Protein AF-A0A6L4ZPA9-F1 (afdb_monomer)

Secondary structure (DSSP, 8-state):
------BSS--EEEEETTEEEEE---BTTS---------S-HHHHHHHHHHHHHHHS---S--PPP-HHHHHHHHHHHHHHHHHHHHHHHHHHHHHT-

Mean predicted aligned error: 15.52 Å

Sequence (98 aa):
MEFNYSYKNNSQVNSQANQTKMSFSPDTKREPTFFKGELGKNVEFREAISALHNVVVSDLRFKPKDKTAYKEWAAERDKVDLQLLATQRKEVSDQIKI

Radius of gyration: 30.35 Å; Cα contacts (8 Å, |Δi|>4): 36; chains: 1; bounding box: 54×44×78 Å

Nearest PDB structures (foldseek):
  7bc3-assembly1_B  TM=3.527E-01  e=9.366E+00  Kashmir bee virus

Structure (mmCIF, N/CA/C/O backbone):
data_AF-A0A6L4ZPA9-F1
#
_entry.id   AF-A0A6L4ZPA9-F1
#
loop_
_atom_site.group_PDB
_atom_site.id
_atom_site.type_symbol
_atom_site.label_atom_id
_atom_site.label_alt_id
_atom_site.label_comp_id
_atom_site.label_asym_id
_atom_site.label_entity_id
_atom_site.label_seq_id
_atom_site.pdbx_PDB_ins_code
_atom_site.Cartn_x
_atom_site.Cartn_y
_atom_site.Cartn_z
_atom_site.occupancy
_atom_site.B_iso_or_equiv
_atom_site.auth_seq_id
_atom_site.auth_comp_id
_atom_site.auth_asym_id
_atom_site.auth_atom_id
_atom_site.pdbx_PDB_model_num
ATOM 1 N N . MET A 1 1 ? -15.054 30.331 5.462 1.00 55.53 1 MET A N 1
ATOM 2 C CA . MET A 1 1 ? -14.520 29.457 6.525 1.00 55.53 1 MET A CA 1
ATOM 3 C C . MET A 1 1 ? -13.038 29.310 6.239 1.00 55.53 1 MET A C 1
ATOM 5 O O . MET A 1 1 ? -12.702 28.864 5.150 1.00 55.53 1 MET A O 1
ATOM 9 N N . GLU A 1 2 ? -12.179 29.823 7.113 1.00 62.09 2 GLU A N 1
ATOM 10 C CA . GLU A 1 2 ? -10.731 29.884 6.885 1.00 62.09 2 GLU A CA 1
ATOM 11 C C . GLU A 1 2 ? -10.078 28.649 7.522 1.00 62.09 2 GLU A C 1
ATOM 13 O O . GLU A 1 2 ? -10.230 28.418 8.720 1.00 62.09 2 GLU A O 1
ATOM 18 N N . PHE A 1 3 ? -9.422 27.812 6.716 1.00 69.75 3 PHE A N 1
ATOM 19 C CA . PHE A 1 3 ? -8.749 26.598 7.184 1.00 69.75 3 PHE A CA 1
ATOM 20 C C . PHE A 1 3 ? -7.252 26.870 7.335 1.00 69.75 3 PHE A C 1
ATOM 22 O O . PHE A 1 3 ? -6.563 27.142 6.355 1.00 69.75 3 PHE A O 1
ATOM 29 N N . ASN A 1 4 ? -6.752 26.785 8.568 1.00 79.06 4 ASN A N 1
ATOM 30 C CA . ASN A 1 4 ? -5.348 27.010 8.900 1.00 79.06 4 ASN A CA 1
ATOM 31 C C . ASN A 1 4 ? -4.643 25.681 9.186 1.00 79.06 4 ASN A C 1
ATOM 33 O O . ASN A 1 4 ? -4.805 25.117 10.265 1.00 79.06 4 ASN A O 1
ATOM 37 N N . TYR A 1 5 ? -3.818 25.222 8.248 1.00 82.31 5 TYR A N 1
ATOM 38 C CA . TYR A 1 5 ? -3.045 23.983 8.375 1.00 82.31 5 TYR A CA 1
ATOM 39 C C . TYR A 1 5 ? -1.681 24.227 9.038 1.00 82.31 5 TYR A C 1
ATOM 41 O O . TYR A 1 5 ? -1.084 25.296 8.885 1.00 82.31 5 TYR A O 1
ATOM 49 N N . SER A 1 6 ? -1.151 23.243 9.765 1.00 84.56 6 SER A N 1
ATOM 50 C CA . SER A 1 6 ? 0.219 23.269 10.287 1.00 84.56 6 SER A CA 1
ATOM 51 C C . SER A 1 6 ? 0.854 21.891 10.179 1.00 84.56 6 SER A C 1
ATOM 53 O O . SER A 1 6 ? 0.360 20.925 10.740 1.00 84.56 6 SER A O 1
ATOM 55 N N . TYR A 1 7 ? 1.973 21.790 9.471 1.00 87.81 7 TYR A N 1
ATOM 56 C CA . TYR A 1 7 ? 2.678 20.525 9.273 1.00 87.81 7 TYR A CA 1
ATOM 57 C C . TYR A 1 7 ? 4.044 20.601 9.949 1.00 87.81 7 TYR A C 1
ATOM 59 O O . TYR A 1 7 ? 4.764 21.584 9.782 1.00 87.81 7 TYR A O 1
ATOM 67 N N . LYS A 1 8 ? 4.411 19.570 10.722 1.00 83.81 8 LYS A N 1
ATOM 68 C CA . LYS A 1 8 ? 5.712 19.529 11.413 1.00 83.81 8 LYS A CA 1
ATOM 69 C C . LYS A 1 8 ? 6.881 19.309 10.442 1.00 83.81 8 LYS A C 1
ATOM 71 O O . LYS A 1 8 ? 7.964 19.821 10.687 1.00 83.81 8 LYS A O 1
ATOM 76 N N . ASN A 1 9 ? 6.661 18.541 9.373 1.00 87.62 9 ASN A N 1
ATOM 77 C CA . ASN A 1 9 ? 7.634 18.191 8.337 1.00 87.62 9 ASN A CA 1
ATOM 78 C C . ASN A 1 9 ? 6.951 18.112 6.955 1.00 87.62 9 ASN A C 1
ATOM 80 O O . ASN A 1 9 ? 5.735 18.255 6.840 1.00 87.62 9 ASN A O 1
ATOM 84 N N . ASN A 1 10 ? 7.725 17.813 5.908 1.00 88.88 10 ASN A N 1
ATOM 85 C CA . ASN A 1 10 ? 7.195 17.487 4.581 1.00 88.88 10 ASN A CA 1
ATOM 86 C C . ASN A 1 10 ? 6.917 15.983 4.453 1.00 88.88 10 ASN A C 1
ATOM 88 O O . ASN A 1 10 ? 7.701 15.161 4.930 1.00 88.88 10 ASN A O 1
ATOM 92 N N . SER A 1 11 ? 5.838 15.620 3.757 1.00 92.00 11 SER A N 1
ATOM 93 C CA . SER A 1 11 ? 5.613 14.239 3.310 1.00 92.00 11 SER A CA 1
ATOM 94 C C . SER A 1 11 ? 6.577 13.897 2.173 1.00 92.00 11 SER A C 1
ATOM 96 O O . SER A 1 11 ? 6.826 14.726 1.298 1.00 92.00 11 SER A O 1
ATOM 98 N N . GLN A 1 12 ? 7.141 12.691 2.182 1.00 93.44 12 GLN A N 1
ATOM 99 C CA . GLN A 1 12 ? 8.165 12.264 1.230 1.00 93.44 12 GLN A CA 1
ATOM 100 C C . GLN A 1 12 ? 7.969 10.807 0.815 1.00 93.44 12 GLN A C 1
ATOM 102 O O . GLN A 1 12 ? 7.572 9.958 1.615 1.00 93.44 12 GLN A O 1
ATOM 107 N N . VAL A 1 13 ? 8.315 10.513 -0.435 1.00 92.69 13 VAL A N 1
ATOM 108 C CA . VAL A 1 13 ? 8.395 9.153 -0.970 1.00 92.69 13 VAL A CA 1
ATOM 109 C C . VAL A 1 13 ? 9.813 8.941 -1.480 1.00 92.69 13 VAL A C 1
ATOM 111 O O . VAL A 1 13 ? 10.297 9.710 -2.305 1.00 92.69 13 VAL A O 1
ATOM 114 N N . ASN A 1 14 ? 10.480 7.905 -0.981 1.00 92.06 14 ASN A N 1
ATOM 115 C CA . ASN A 1 14 ? 11.792 7.477 -1.443 1.00 92.06 14 ASN A CA 1
ATOM 116 C C . ASN A 1 14 ? 11.662 6.083 -2.060 1.00 92.06 14 ASN A C 1
ATOM 118 O O . ASN A 1 14 ? 11.333 5.121 -1.364 1.00 92.06 14 ASN A O 1
ATOM 122 N N . SER A 1 15 ? 11.905 5.991 -3.365 1.00 90.12 15 SER A N 1
ATOM 123 C CA . SER A 1 15 ? 11.860 4.742 -4.121 1.00 90.1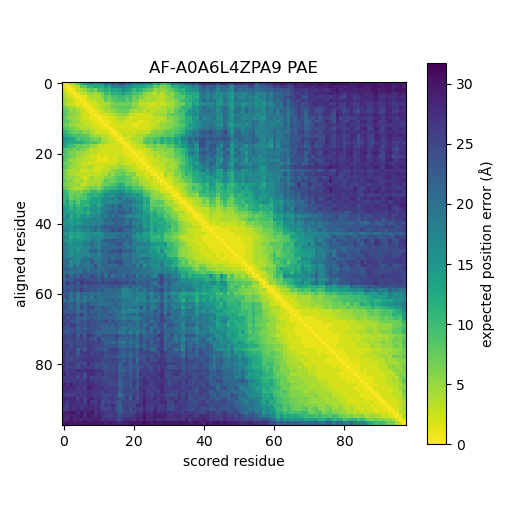2 15 SER A CA 1
ATOM 124 C C . SER A 1 15 ? 13.271 4.327 -4.526 1.00 90.12 15 SER A C 1
ATOM 126 O O . SER A 1 15 ? 13.948 5.030 -5.271 1.00 90.12 15 SER A O 1
ATOM 128 N N . GLN A 1 16 ? 13.689 3.160 -4.051 1.00 90.19 16 GLN A N 1
ATOM 129 C CA . GLN A 1 16 ? 14.900 2.441 -4.432 1.00 90.19 16 GLN A CA 1
ATOM 130 C C . GLN A 1 16 ? 14.513 1.189 -5.234 1.00 90.19 16 GLN A C 1
ATOM 132 O O . GLN A 1 16 ? 13.369 0.738 -5.179 1.00 90.19 16 GLN A O 1
ATOM 137 N N . ALA A 1 17 ? 15.467 0.601 -5.961 1.00 87.56 17 ALA A N 1
ATOM 138 C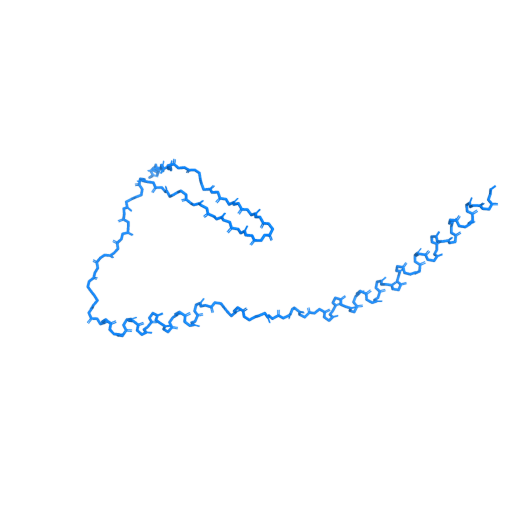 CA . ALA A 1 17 ? 15.220 -0.516 -6.884 1.00 87.56 17 ALA A CA 1
ATOM 139 C C . ALA A 1 17 ? 14.487 -1.722 -6.256 1.00 87.56 17 ALA A C 1
ATOM 141 O O . ALA A 1 17 ? 13.802 -2.462 -6.955 1.00 87.56 17 ALA A O 1
ATOM 142 N N . ASN A 1 18 ? 14.620 -1.915 -4.944 1.00 91.19 18 ASN A N 1
ATOM 143 C CA . ASN A 1 18 ? 14.044 -3.020 -4.180 1.00 91.19 18 ASN A CA 1
ATOM 144 C C . ASN A 1 18 ? 13.118 -2.573 -3.034 1.00 91.19 18 ASN A C 1
ATOM 146 O O . ASN A 1 18 ? 12.615 -3.425 -2.302 1.00 91.19 18 ASN A O 1
ATOM 150 N N . GLN A 1 19 ? 12.892 -1.268 -2.837 1.00 85.38 19 GLN A N 1
ATOM 151 C CA . GLN A 1 19 ? 12.081 -0.778 -1.723 1.00 85.38 19 GLN A CA 1
ATOM 152 C C . GLN A 1 19 ? 11.482 0.599 -2.004 1.00 85.38 19 GLN A C 1
ATOM 154 O O . GLN A 1 19 ? 12.177 1.509 -2.438 1.00 85.38 19 GLN A O 1
ATOM 159 N N . THR A 1 20 ? 10.220 0.795 -1.627 1.00 92.19 20 THR A N 1
ATOM 160 C CA . THR A 1 20 ? 9.615 2.126 -1.520 1.00 92.19 20 THR A CA 1
ATOM 161 C C . THR A 1 20 ? 9.333 2.434 -0.055 1.00 92.19 20 THR A C 1
ATOM 163 O O . THR A 1 20 ? 8.642 1.677 0.624 1.00 92.19 20 THR A O 1
ATOM 166 N N . LYS A 1 21 ? 9.872 3.550 0.441 1.00 91.50 21 LYS A N 1
ATOM 167 C CA . LYS A 1 21 ? 9.578 4.104 1.766 1.00 91.50 21 LYS A CA 1
ATOM 168 C C . LYS A 1 21 ? 8.733 5.358 1.606 1.00 91.50 21 LYS A C 1
ATOM 170 O O . LYS A 1 21 ? 9.081 6.250 0.839 1.00 91.50 21 LYS A O 1
ATOM 175 N N . MET A 1 22 ? 7.642 5.433 2.356 1.00 94.19 22 MET A N 1
ATOM 176 C CA . MET A 1 22 ? 6.768 6.601 2.403 1.00 94.19 22 MET A CA 1
ATOM 177 C C . MET A 1 22 ? 6.763 7.151 3.826 1.00 94.19 22 MET A C 1
ATOM 179 O O . MET A 1 22 ? 6.634 6.389 4.783 1.00 94.19 22 MET A O 1
ATOM 183 N N . SER A 1 23 ? 6.920 8.463 3.959 1.00 89.44 23 SER A N 1
ATOM 184 C CA . SER A 1 23 ? 6.799 9.191 5.219 1.00 89.44 23 SER A CA 1
ATOM 185 C C . SER A 1 23 ? 5.764 10.293 5.047 1.00 89.44 23 SER A C 1
ATOM 187 O O . SER A 1 23 ? 5.831 11.064 4.089 1.00 89.44 23 SER A O 1
ATOM 189 N N . PHE A 1 24 ?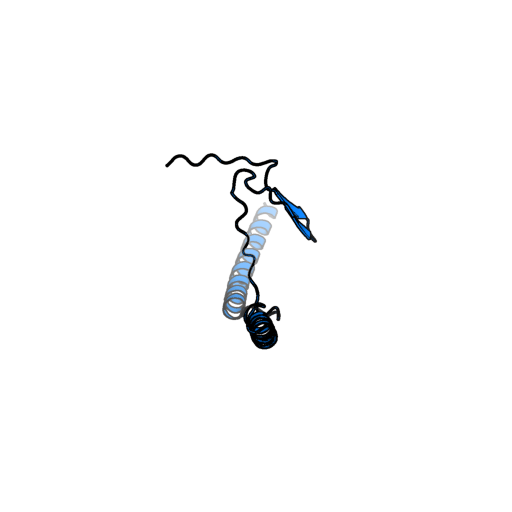 4.808 10.370 5.966 1.00 90.31 24 PHE A N 1
ATOM 190 C CA . PHE A 1 24 ? 3.729 11.352 5.932 1.00 90.31 24 PHE A CA 1
ATOM 191 C C . PHE A 1 24 ? 3.826 12.259 7.153 1.00 90.31 24 PHE A C 1
ATOM 193 O O . PHE A 1 24 ? 3.956 11.776 8.278 1.00 90.31 24 PHE A O 1
ATOM 200 N N . SER A 1 25 ? 3.739 13.571 6.940 1.00 90.94 25 SER A N 1
ATOM 201 C CA . SER A 1 25 ? 3.622 14.544 8.026 1.00 90.94 25 SER A CA 1
ATOM 202 C C . SER A 1 25 ? 2.187 15.067 8.076 1.00 90.94 25 SER A C 1
ATOM 204 O O . SER A 1 25 ? 1.809 15.838 7.194 1.00 90.94 25 SER A O 1
ATOM 206 N N . PRO A 1 26 ? 1.371 14.656 9.061 1.00 85.38 26 PRO A N 1
ATOM 207 C CA . PRO A 1 26 ? -0.017 15.090 9.158 1.00 85.38 26 PRO A CA 1
ATOM 208 C C . PRO A 1 26 ? -0.132 16.540 9.647 1.00 85.38 26 PRO A C 1
ATOM 210 O O . PRO A 1 26 ? 0.813 17.102 10.209 1.00 85.38 26 PRO A O 1
ATOM 213 N N . ASP A 1 27 ? -1.313 17.123 9.438 1.00 86.62 27 ASP A N 1
ATOM 214 C CA . ASP A 1 27 ? -1.686 18.417 10.009 1.00 86.62 27 ASP A CA 1
ATOM 215 C C . ASP A 1 27 ? -1.832 18.292 11.531 1.00 86.62 27 ASP A C 1
ATOM 217 O O . ASP A 1 27 ? -2.642 17.509 12.028 1.00 86.62 27 ASP A O 1
ATOM 221 N N . THR A 1 28 ? -1.036 19.056 12.270 1.00 83.69 28 THR A N 1
ATOM 222 C CA . THR A 1 28 ? -0.987 19.053 13.734 1.00 83.69 28 THR A CA 1
ATOM 223 C C . THR A 1 28 ? -2.064 19.922 14.370 1.00 83.69 28 THR A C 1
ATOM 225 O O . THR A 1 28 ? -2.300 19.792 15.568 1.00 83.69 28 THR A O 1
ATOM 228 N N . LYS A 1 29 ? -2.723 20.795 13.596 1.00 85.75 29 LYS A N 1
ATOM 229 C CA . LYS A 1 29 ? -3.865 21.599 14.061 1.00 85.75 29 LYS A CA 1
ATOM 230 C C . LYS A 1 29 ? -5.201 20.882 13.910 1.00 85.75 29 LYS A C 1
ATOM 232 O O . LYS A 1 29 ? -6.226 21.394 14.352 1.00 85.75 29 LYS A O 1
ATOM 237 N N . ARG A 1 30 ? -5.207 19.710 13.279 1.00 81.69 30 ARG A N 1
ATOM 238 C CA . ARG A 1 30 ? -6.411 18.906 13.146 1.00 81.69 30 ARG A CA 1
ATOM 239 C C . ARG A 1 30 ? -6.815 18.363 14.517 1.00 81.69 30 ARG A C 1
ATOM 241 O O . ARG A 1 30 ? -6.030 17.675 15.165 1.00 81.69 30 ARG A O 1
ATOM 248 N N . GLU A 1 31 ? -8.061 18.615 14.910 1.00 80.06 31 GLU A N 1
ATOM 249 C CA . GLU A 1 31 ? -8.640 18.020 16.116 1.00 80.06 31 GLU A CA 1
ATOM 250 C C . GLU A 1 31 ? -8.536 16.484 16.072 1.00 80.06 31 GLU A C 1
ATOM 252 O O . GLU A 1 31 ? -8.827 15.882 15.025 1.00 80.06 31 GLU A O 1
ATOM 257 N N . PRO A 1 32 ? -8.132 15.822 17.174 1.00 76.94 32 PRO A N 1
ATOM 258 C CA . PRO A 1 32 ? -8.074 14.369 17.243 1.00 76.94 32 PRO A CA 1
ATOM 259 C C . PRO A 1 32 ? -9.450 13.746 16.980 1.00 76.94 32 PRO A C 1
ATOM 261 O O . PRO A 1 32 ? -10.305 13.663 17.856 1.00 76.94 32 PRO A O 1
ATOM 264 N N . THR A 1 33 ? -9.666 13.251 15.765 1.00 75.69 33 THR A N 1
ATOM 265 C CA . THR A 1 33 ? -10.853 12.462 15.429 1.00 75.69 33 THR A CA 1
ATOM 266 C C . THR A 1 33 ? -10.585 11.008 15.779 1.00 75.69 33 THR A C 1
ATOM 268 O O . THR A 1 33 ? -10.182 10.223 14.921 1.00 75.69 33 THR A O 1
ATOM 271 N N . PHE A 1 34 ? -10.769 10.656 17.048 1.00 75.00 34 PHE A N 1
ATOM 272 C CA . PHE A 1 34 ? -10.813 9.268 17.48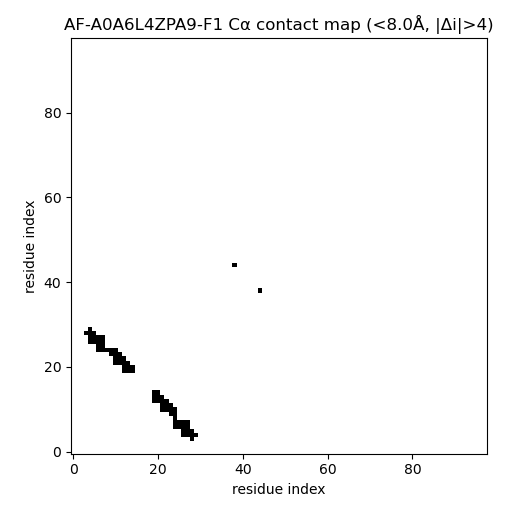8 1.00 75.00 34 PHE A CA 1
ATOM 273 C C . PHE A 1 34 ? -12.197 8.953 18.046 1.00 75.00 34 PHE A C 1
ATOM 275 O O . PHE A 1 34 ? -12.853 9.788 18.663 1.00 75.00 34 PHE A O 1
ATOM 282 N N . PHE A 1 35 ? -12.642 7.727 17.815 1.00 76.75 35 PHE A N 1
ATOM 283 C CA . PHE A 1 35 ? -13.871 7.213 18.389 1.00 76.75 35 PHE A CA 1
ATOM 284 C C . PHE A 1 35 ? -13.500 6.262 19.521 1.00 76.75 35 PHE A C 1
ATOM 286 O O . PHE A 1 35 ? -12.748 5.309 19.315 1.00 76.75 35 PHE A O 1
ATOM 293 N N . LYS A 1 36 ? -14.010 6.535 20.722 1.00 79.62 36 LYS A N 1
ATOM 294 C CA . LYS A 1 36 ? -13.909 5.635 21.868 1.00 79.62 36 LYS A CA 1
ATOM 295 C C . LYS A 1 36 ? -15.323 5.225 22.251 1.00 79.62 36 LYS A C 1
ATOM 297 O O . LYS A 1 36 ? -16.103 6.055 22.704 1.00 79.62 36 LYS A O 1
ATOM 302 N N . GLY A 1 37 ? -15.640 3.958 22.035 1.00 82.44 37 GLY A N 1
ATOM 303 C CA . GLY A 1 37 ? -16.945 3.383 22.329 1.00 82.44 37 GLY A CA 1
ATOM 304 C C . GLY A 1 37 ? -16.791 1.952 22.812 1.00 82.44 37 GLY A C 1
ATOM 305 O O . GLY A 1 37 ? -15.808 1.283 22.492 1.00 82.44 37 GLY A O 1
ATOM 306 N N . GLU A 1 38 ? -17.752 1.503 23.608 1.00 87.19 38 GLU A N 1
ATOM 307 C CA . GLU A 1 38 ? -17.823 0.121 24.061 1.00 87.19 38 GLU A CA 1
ATOM 308 C C . GLU A 1 38 ? -18.562 -0.717 23.014 1.00 87.19 38 GLU A C 1
ATOM 310 O O . GLU A 1 38 ? -19.609 -0.318 22.496 1.00 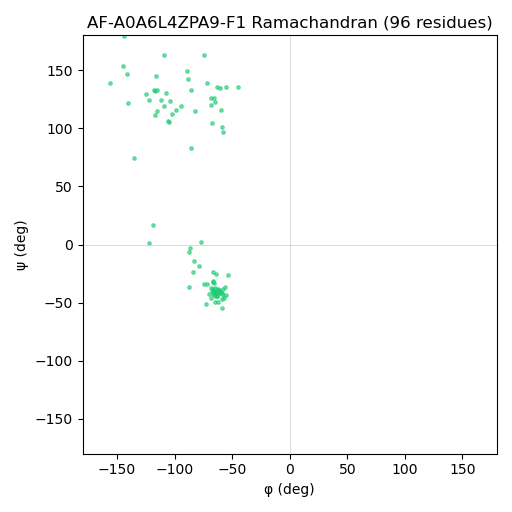87.19 38 GLU A O 1
ATOM 315 N N . LEU A 1 39 ? -18.002 -1.871 22.657 1.00 87.50 39 LEU A N 1
ATOM 316 C CA . LEU A 1 39 ? -18.659 -2.792 21.740 1.00 87.50 39 LEU A CA 1
ATOM 317 C C . LEU A 1 39 ? -19.676 -3.635 22.509 1.00 87.50 39 LEU A C 1
ATOM 319 O O . LEU A 1 39 ? -19.308 -4.489 23.311 1.00 87.50 39 LEU A O 1
ATOM 323 N N . GLY A 1 40 ? -20.959 -3.464 22.193 1.00 90.38 40 GLY A N 1
ATOM 324 C CA . GLY A 1 40 ? -22.014 -4.302 22.774 1.00 90.38 40 GLY A CA 1
ATOM 325 C C . GLY A 1 40 ? -21.950 -5.774 22.337 1.00 90.38 40 GLY A C 1
ATOM 326 O O . GLY A 1 40 ? -22.455 -6.643 23.039 1.00 90.38 40 GLY A O 1
ATOM 327 N N . LYS A 1 41 ? -21.331 -6.065 21.183 1.00 91.06 41 LYS A N 1
ATOM 328 C CA . LYS A 1 41 ? -21.248 -7.405 20.573 1.00 91.06 41 LYS A CA 1
ATOM 329 C C . LYS A 1 41 ? -19.836 -7.711 20.076 1.00 91.06 41 LYS A C 1
ATOM 331 O O . LYS A 1 41 ? -19.539 -7.646 18.884 1.00 91.06 41 LYS A O 1
ATOM 336 N N . ASN A 1 42 ? -18.940 -7.984 21.022 1.00 92.12 42 ASN A N 1
ATOM 337 C CA . ASN A 1 42 ? -17.508 -8.152 20.758 1.00 92.12 42 ASN A CA 1
ATOM 338 C C . ASN A 1 42 ? -17.193 -9.297 19.783 1.00 92.12 42 ASN A C 1
ATOM 340 O O . ASN A 1 42 ? -16.315 -9.158 18.931 1.00 92.12 42 ASN A O 1
ATOM 344 N N . VAL A 1 43 ? -17.891 -10.430 19.907 1.00 94.06 43 VAL A N 1
ATOM 345 C CA . VAL A 1 43 ? -17.610 -11.631 19.108 1.00 94.06 43 VAL A CA 1
ATOM 346 C C . VAL A 1 43 ? -18.062 -11.421 17.670 1.00 94.06 43 VAL A C 1
ATOM 348 O O . VAL A 1 43 ? -17.269 -11.581 16.750 1.00 94.06 43 VAL A O 1
ATOM 351 N N . GLU A 1 44 ? -19.301 -10.989 17.469 1.00 93.88 44 GLU A N 1
ATOM 352 C CA . GLU A 1 44 ? -19.881 -10.775 16.146 1.00 93.88 44 GLU A CA 1
ATOM 353 C C . GLU A 1 44 ? -19.140 -9.684 15.376 1.00 93.88 44 GLU A C 1
ATOM 355 O O . GLU A 1 44 ? -18.893 -9.832 14.181 1.00 93.88 44 GLU A O 1
ATOM 360 N N . PHE A 1 45 ? -18.725 -8.612 16.058 1.00 91.44 45 PHE A N 1
ATOM 361 C CA . PHE A 1 45 ? -17.903 -7.582 15.435 1.00 91.44 45 PHE A CA 1
ATOM 362 C C . PHE A 1 45 ? -16.544 -8.126 14.991 1.00 91.44 45 PHE A C 1
ATOM 364 O O . PHE A 1 45 ? -16.111 -7.851 13.873 1.00 91.44 45 PHE A O 1
ATOM 371 N N . ARG A 1 46 ? -15.874 -8.923 15.834 1.00 91.12 46 ARG A N 1
ATOM 372 C CA . ARG A 1 46 ? -14.602 -9.554 15.466 1.00 91.12 46 ARG A CA 1
ATOM 373 C C . ARG A 1 46 ? -14.768 -10.435 14.231 1.00 91.12 46 ARG A C 1
ATOM 375 O O . ARG A 1 46 ? -13.967 -10.3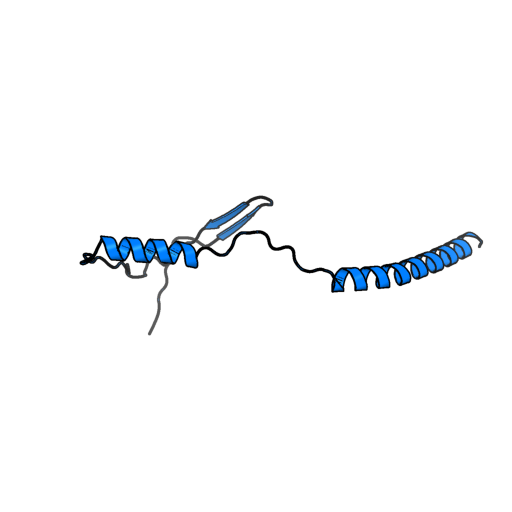27 13.309 1.00 91.12 46 ARG A O 1
ATOM 382 N N . GLU A 1 47 ? -15.799 -11.273 14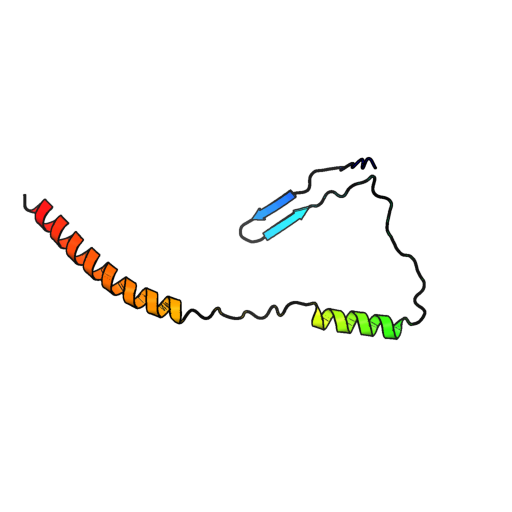.195 1.00 92.38 47 GLU A N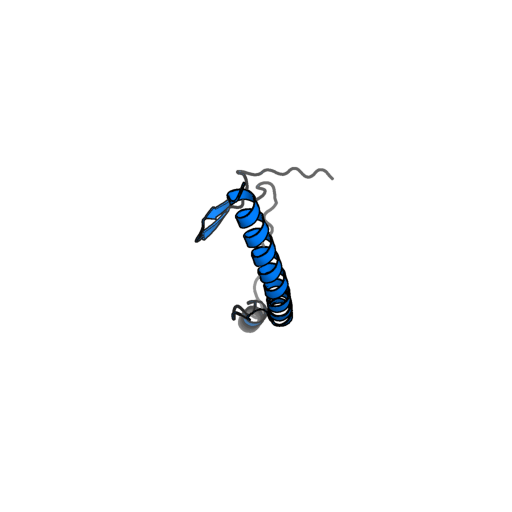 1
ATOM 383 C CA . GLU A 1 47 ? -16.055 -12.147 13.046 1.00 92.38 47 GLU A CA 1
ATOM 384 C C . GLU A 1 47 ? -16.366 -11.341 11.777 1.00 92.38 47 GLU A C 1
ATOM 386 O O . GLU A 1 47 ? -15.836 -11.648 10.710 1.00 92.38 47 GLU A O 1
ATOM 391 N N . ALA A 1 48 ? -17.141 -10.258 11.887 1.00 89.50 48 ALA A N 1
ATOM 392 C CA . ALA A 1 48 ? -17.447 -9.382 10.760 1.00 89.50 48 ALA A CA 1
ATOM 393 C C . ALA A 1 48 ? -16.192 -8.703 10.184 1.00 89.50 48 ALA A C 1
ATOM 395 O O . ALA A 1 48 ? -16.005 -8.685 8.967 1.00 89.50 48 ALA A O 1
ATOM 396 N N . ILE A 1 49 ? -15.303 -8.184 11.038 1.00 88.00 49 ILE A N 1
ATOM 397 C CA . ILE A 1 49 ? -14.041 -7.568 10.599 1.00 88.00 49 ILE A CA 1
ATOM 398 C C . ILE A 1 49 ? -13.089 -8.613 9.997 1.00 88.00 49 ILE A C 1
ATOM 400 O O . ILE A 1 49 ? -12.466 -8.347 8.968 1.00 88.00 49 ILE A O 1
ATOM 404 N N . SER A 1 50 ? -13.012 -9.816 10.574 1.00 85.25 50 SER A N 1
ATOM 405 C CA . SER A 1 50 ? -12.226 -10.930 10.021 1.00 85.25 50 SER A CA 1
ATOM 406 C C . SER A 1 50 ? -12.743 -11.383 8.653 1.00 85.25 50 SER A C 1
ATOM 408 O O . SER A 1 50 ? -11.958 -11.621 7.736 1.00 85.25 50 SER A O 1
ATOM 410 N N . ALA A 1 51 ? -14.063 -11.455 8.474 1.00 87.06 51 ALA A N 1
ATOM 411 C CA . ALA A 1 51 ? -14.671 -11.766 7.184 1.00 87.06 51 ALA A CA 1
ATOM 412 C C . ALA A 1 51 ? -14.398 -10.662 6.152 1.00 87.06 51 ALA A C 1
ATOM 414 O O . ALA A 1 51 ? -14.059 -10.958 5.006 1.00 87.06 51 ALA A O 1
ATOM 415 N N . LEU A 1 52 ? -14.477 -9.392 6.564 1.00 85.94 52 LEU A N 1
ATOM 416 C CA . LEU A 1 52 ? -14.164 -8.254 5.704 1.00 85.94 52 LEU A CA 1
ATOM 417 C C . LEU A 1 52 ? -12.700 -8.271 5.249 1.00 85.94 52 LEU A C 1
ATOM 419 O O . LEU A 1 52 ? -12.427 -7.981 4.088 1.00 85.94 52 LEU A O 1
ATOM 423 N N . HIS A 1 53 ? -11.764 -8.657 6.119 1.00 79.06 53 HIS A N 1
ATOM 424 C CA . HIS A 1 53 ? -10.356 -8.805 5.750 1.00 79.06 53 HIS A CA 1
ATOM 425 C C . HIS A 1 53 ? -10.177 -9.758 4.558 1.00 79.06 53 HIS A C 1
ATOM 427 O O . HIS A 1 53 ? -9.480 -9.415 3.606 1.00 79.06 53 HIS A O 1
ATOM 433 N N . ASN A 1 54 ? -10.881 -10.892 4.543 1.00 72.44 54 ASN A N 1
ATOM 434 C CA . ASN A 1 54 ? -10.816 -11.847 3.431 1.00 72.44 54 ASN A CA 1
ATOM 435 C C . ASN A 1 54 ? -11.348 -11.283 2.100 1.00 72.44 54 ASN A C 1
ATOM 437 O O . ASN A 1 54 ? -10.950 -11.759 1.041 1.00 72.44 54 ASN A O 1
ATOM 441 N N . VAL A 1 55 ? -12.240 -10.288 2.141 1.00 70.50 55 VAL A N 1
ATOM 442 C CA . VAL A 1 55 ? -12.796 -9.625 0.947 1.00 70.50 55 VAL A CA 1
ATOM 443 C C . VAL A 1 55 ? -11.918 -8.459 0.487 1.00 70.50 55 VAL A C 1
ATOM 445 O O . VAL A 1 55 ? -11.794 -8.206 -0.708 1.00 70.50 55 VAL A O 1
ATOM 448 N N . VAL A 1 56 ? -11.324 -7.729 1.433 1.00 66.88 56 VAL A N 1
ATOM 449 C CA . VAL A 1 56 ? -10.575 -6.490 1.171 1.00 66.88 56 VAL A CA 1
ATOM 450 C C . VAL A 1 56 ? -9.130 -6.759 0.760 1.00 66.88 56 VAL A C 1
ATOM 452 O O . VAL A 1 56 ? -8.523 -5.925 0.087 1.00 66.88 56 VAL A O 1
ATOM 455 N N . VAL A 1 57 ? -8.558 -7.911 1.118 1.00 71.12 57 VAL A N 1
ATOM 456 C CA . VAL A 1 57 ? -7.246 -8.296 0.596 1.00 71.12 57 VAL A CA 1
ATOM 457 C C . VAL A 1 57 ? -7.394 -8.565 -0.900 1.00 71.12 57 VAL A C 1
ATOM 459 O O . VAL A 1 57 ? -7.932 -9.590 -1.312 1.00 71.12 57 VAL A O 1
ATOM 462 N N . SER A 1 58 ? -6.924 -7.616 -1.715 1.00 61.16 58 SER A N 1
ATOM 463 C CA . SER A 1 58 ? -6.802 -7.779 -3.164 1.00 61.16 58 SER A CA 1
ATOM 464 C C . SER A 1 58 ? -6.184 -9.140 -3.482 1.00 61.16 58 SER A C 1
ATOM 466 O O . SER A 1 58 ? -5.204 -9.524 -2.848 1.00 61.16 58 SER A O 1
ATOM 468 N N . ASP A 1 59 ? -6.728 -9.859 -4.466 1.00 72.19 59 ASP A N 1
ATOM 469 C CA . ASP A 1 59 ? -6.164 -11.125 -4.946 1.00 72.19 59 ASP A CA 1
ATOM 470 C C . ASP A 1 59 ? -4.717 -10.893 -5.420 1.00 72.19 59 ASP A C 1
ATOM 472 O O . ASP A 1 59 ? -4.478 -10.417 -6.529 1.00 72.19 59 ASP A O 1
ATOM 476 N N . LEU A 1 60 ? -3.745 -11.183 -4.546 1.00 75.44 60 LEU A N 1
ATOM 477 C CA . LEU A 1 60 ? -2.314 -10.992 -4.807 1.00 75.44 60 LEU A CA 1
ATOM 478 C C . LEU A 1 60 ? -1.738 -12.090 -5.708 1.00 75.44 60 LEU A C 1
ATOM 480 O O . LEU A 1 60 ? -0.533 -12.105 -5.975 1.00 75.44 60 LEU A O 1
ATOM 484 N N . ARG A 1 61 ? -2.563 -13.038 -6.170 1.00 80.94 61 ARG A N 1
ATOM 485 C CA . ARG A 1 61 ? -2.107 -14.061 -7.105 1.00 80.94 61 ARG A CA 1
ATOM 486 C C . ARG A 1 61 ? -1.739 -13.391 -8.418 1.00 80.94 61 ARG A C 1
ATOM 488 O O . ARG A 1 61 ? -2.535 -12.685 -9.035 1.00 80.94 61 ARG A O 1
ATOM 495 N N . PHE A 1 62 ? -0.516 -13.650 -8.864 1.00 83.00 62 PHE A N 1
ATOM 496 C CA . PHE A 1 62 ? -0.046 -13.176 -10.153 1.00 83.00 62 PHE A CA 1
ATOM 497 C C . PHE A 1 62 ? -0.936 -13.734 -11.272 1.00 83.00 62 PHE A C 1
ATOM 499 O O . PHE A 1 62 ? -0.972 -14.943 -11.504 1.00 83.00 62 PHE A O 1
ATOM 506 N N . LYS A 1 63 ? -1.642 -12.846 -11.977 1.00 83.75 63 LYS A N 1
ATOM 507 C CA . LYS A 1 63 ? -2.366 -13.177 -13.207 1.00 83.75 63 LYS A CA 1
ATOM 508 C C . LYS A 1 63 ? -1.538 -12.688 -14.394 1.00 83.75 63 LYS A C 1
ATOM 510 O O . LYS A 1 63 ? -1.363 -11.473 -14.537 1.00 83.75 63 LYS A O 1
ATOM 515 N N . PRO A 1 64 ? -0.990 -13.590 -15.227 1.00 87.31 64 PRO A N 1
ATOM 516 C CA . PRO A 1 64 ? -0.258 -13.170 -16.410 1.00 87.31 64 PRO A CA 1
ATOM 517 C C . PRO A 1 64 ? -1.193 -12.378 -17.324 1.00 87.31 64 PRO A C 1
ATOM 519 O O . PRO A 1 64 ? -2.334 -12.772 -17.557 1.00 87.31 64 PRO A O 1
ATOM 522 N N . LYS A 1 65 ? -0.707 -11.244 -17.838 1.00 87.12 65 LYS A N 1
ATOM 523 C CA . LYS A 1 65 ? -1.439 -10.483 -18.855 1.00 87.12 65 LYS A CA 1
ATOM 524 C C . LYS A 1 65 ? -1.573 -11.343 -20.108 1.00 87.12 65 LYS A C 1
ATOM 526 O O . LYS A 1 65 ? -0.578 -11.932 -20.537 1.00 87.12 65 LYS A O 1
ATOM 531 N N . ASP A 1 66 ? -2.759 -11.363 -20.707 1.00 91.62 66 ASP A N 1
ATOM 532 C CA . ASP A 1 66 ? -2.913 -11.899 -22.053 1.00 91.62 66 ASP A CA 1
ATOM 533 C C . ASP A 1 66 ? -2.127 -11.010 -23.026 1.00 91.62 66 ASP A C 1
ATOM 535 O O . ASP A 1 66 ? -2.295 -9.790 -23.066 1.00 91.62 66 ASP A O 1
ATOM 539 N N . LYS A 1 67 ? -1.194 -11.626 -23.749 1.00 93.12 67 LYS A N 1
ATOM 540 C CA . LYS A 1 67 ? -0.316 -10.963 -24.719 1.00 93.12 67 LYS A CA 1
ATOM 541 C C . LYS A 1 67 ? -0.512 -11.521 -26.125 1.00 93.12 67 LYS A C 1
ATOM 543 O O . LYS A 1 67 ? 0.366 -11.324 -26.957 1.00 93.12 67 LYS A O 1
ATOM 548 N N . THR A 1 68 ? -1.604 -12.234 -26.387 1.00 94.94 68 THR A N 1
ATOM 549 C CA . THR A 1 68 ? -1.8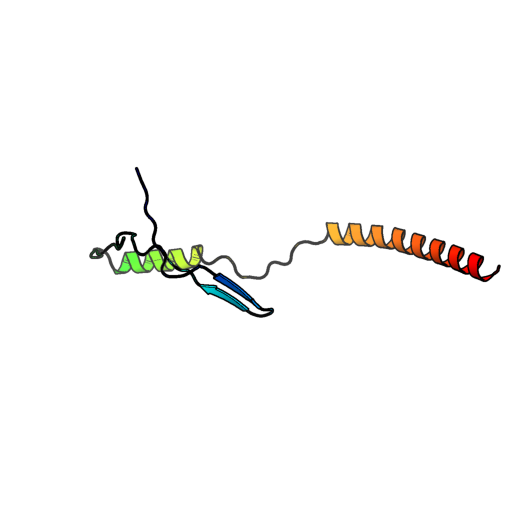35 -12.915 -27.669 1.00 94.94 68 THR A CA 1
ATOM 550 C C . THR A 1 68 ? -1.821 -11.915 -28.825 1.00 94.94 68 THR A C 1
ATOM 552 O O . THR A 1 68 ? -0.936 -11.995 -29.672 1.00 94.94 68 THR A O 1
ATOM 555 N N . ALA A 1 69 ? -2.648 -10.867 -28.751 1.00 93.50 69 ALA A N 1
ATOM 556 C CA . ALA A 1 69 ? -2.672 -9.798 -29.755 1.00 93.50 69 ALA A CA 1
ATOM 557 C C . ALA A 1 69 ? -1.316 -9.084 -29.924 1.00 93.50 69 ALA A C 1
ATOM 559 O O . ALA A 1 69 ? -0.903 -8.756 -31.032 1.00 93.50 69 ALA A O 1
ATOM 560 N N . TYR A 1 70 ? -0.583 -8.865 -28.824 1.00 92.94 70 TYR A N 1
ATOM 561 C CA . TYR A 1 70 ? 0.750 -8.259 -28.896 1.00 92.94 70 TYR A CA 1
ATOM 562 C C . TYR A 1 70 ? 1.748 -9.159 -29.628 1.00 92.94 70 TYR A C 1
ATOM 564 O O . TYR A 1 70 ? 2.538 -8.669 -30.427 1.00 92.94 70 TYR A O 1
ATOM 572 N N . LYS A 1 71 ? 1.728 -10.468 -29.356 1.00 94.75 71 LYS A N 1
ATOM 573 C CA . LYS A 1 71 ? 2.630 -11.435 -29.991 1.00 94.75 71 LYS A CA 1
ATOM 574 C C . LYS A 1 71 ? 2.350 -11.579 -31.484 1.00 94.75 71 LYS A C 1
ATOM 576 O O . LYS A 1 71 ? 3.297 -11.690 -32.252 1.00 94.75 71 LYS A O 1
ATOM 581 N N . GLU A 1 72 ? 1.082 -11.553 -31.881 1.00 95.81 72 GLU A N 1
ATOM 582 C CA . GLU A 1 72 ? 0.678 -11.566 -33.292 1.00 95.81 72 GLU A CA 1
ATOM 583 C C . GLU A 1 72 ? 1.195 -10.323 -34.019 1.00 95.81 72 GLU A C 1
ATOM 585 O O . GLU A 1 72 ? 1.895 -10.443 -35.022 1.00 95.81 72 GLU A O 1
ATOM 590 N N . TRP A 1 73 ? 0.964 -9.140 -33.444 1.00 96.06 73 TRP A N 1
ATOM 591 C CA . TRP A 1 73 ? 1.507 -7.891 -33.974 1.00 96.06 73 TRP A CA 1
ATOM 592 C C . TRP A 1 73 ? 3.042 -7.902 -34.056 1.00 96.06 73 TRP A C 1
ATOM 594 O O . TRP A 1 73 ? 3.607 -7.494 -35.070 1.00 96.06 73 TRP A O 1
ATOM 604 N N . ALA A 1 74 ? 3.733 -8.392 -33.021 1.00 95.69 74 ALA A N 1
ATOM 605 C CA . ALA A 1 74 ? 5.196 -8.473 -33.019 1.00 95.69 74 ALA A CA 1
ATOM 606 C C . ALA A 1 74 ? 5.705 -9.378 -34.150 1.00 95.69 74 ALA A C 1
ATOM 608 O O . ALA A 1 74 ? 6.636 -9.007 -34.857 1.00 95.69 74 ALA A O 1
ATOM 609 N N . ALA A 1 75 ? 5.051 -10.519 -34.381 1.00 95.38 75 ALA A N 1
ATOM 610 C CA . ALA A 1 75 ? 5.421 -11.436 -35.455 1.00 95.38 75 ALA A CA 1
ATOM 611 C C . ALA A 1 75 ? 5.215 -10.834 -36.858 1.00 95.38 75 ALA A C 1
ATOM 613 O O . ALA A 1 75 ? 5.967 -11.146 -37.784 1.00 95.38 75 ALA A O 1
ATOM 614 N N . GLU A 1 76 ? 4.206 -9.982 -37.046 1.00 94.31 76 GLU A N 1
ATOM 615 C CA . GLU A 1 76 ? 4.040 -9.219 -38.287 1.00 94.31 76 GLU A CA 1
ATOM 616 C C . GLU A 1 76 ? 5.113 -8.140 -38.433 1.00 94.31 76 GLU A C 1
ATOM 618 O O . GLU A 1 76 ? 5.698 -7.987 -39.508 1.00 94.31 76 GLU A O 1
ATOM 623 N N . ARG A 1 77 ? 5.413 -7.425 -37.344 1.00 94.25 77 ARG A N 1
ATOM 624 C CA . ARG A 1 77 ? 6.404 -6.349 -37.333 1.00 94.25 77 ARG A CA 1
ATOM 625 C C . ARG A 1 77 ? 7.815 -6.857 -37.617 1.00 94.25 77 ARG A C 1
ATOM 627 O O . ARG A 1 77 ? 8.506 -6.249 -38.430 1.00 94.25 77 ARG A O 1
ATOM 634 N N . ASP A 1 78 ? 8.191 -8.001 -37.050 1.00 93.56 78 ASP A N 1
ATOM 635 C CA . ASP A 1 78 ? 9.492 -8.642 -37.268 1.00 93.56 78 ASP A CA 1
ATOM 636 C C . ASP A 1 78 ? 9.758 -8.908 -38.758 1.00 93.56 78 ASP A C 1
ATOM 638 O O . ASP A 1 78 ? 10.876 -8.735 -39.241 1.00 93.56 78 ASP A O 1
ATOM 642 N N . LYS A 1 79 ? 8.726 -9.272 -39.532 1.00 92.69 79 LYS A N 1
ATOM 643 C CA . LYS A 1 79 ? 8.864 -9.482 -40.985 1.00 92.69 79 LYS A CA 1
ATOM 644 C C . LYS A 1 79 ? 9.206 -8.185 -41.714 1.00 92.69 79 LYS A C 1
ATOM 646 O O . LYS A 1 79 ? 10.035 -8.200 -42.623 1.00 92.69 79 LYS A O 1
ATOM 651 N N . VAL A 1 80 ? 8.576 -7.080 -41.318 1.00 91.75 80 VAL A N 1
ATOM 652 C CA . VAL A 1 80 ? 8.840 -5.751 -41.887 1.00 91.75 80 VAL A CA 1
ATOM 653 C C . VAL A 1 80 ? 10.253 -5.295 -41.530 1.00 91.75 80 VAL A C 1
ATOM 655 O O . VAL A 1 80 ? 10.980 -4.801 -42.390 1.00 91.75 80 VAL A O 1
ATOM 658 N N . ASP A 1 81 ? 10.674 -5.512 -40.288 1.00 91.38 81 ASP A N 1
ATOM 659 C CA . ASP A 1 81 ? 11.996 -5.099 -39.822 1.00 91.38 81 ASP A CA 1
ATOM 660 C C . ASP A 1 81 ? 13.115 -5.912 -40.493 1.00 91.38 81 ASP A C 1
ATOM 662 O O . ASP A 1 81 ? 14.133 -5.347 -40.890 1.00 91.38 81 ASP A O 1
ATOM 666 N N . LEU A 1 82 ? 12.914 -7.213 -40.736 1.00 92.06 82 LEU A N 1
ATOM 667 C CA . LEU A 1 82 ? 13.850 -8.030 -41.520 1.00 92.06 82 LEU A CA 1
ATOM 668 C C . LEU A 1 82 ? 14.015 -7.518 -42.956 1.00 92.06 82 LEU A C 1
ATOM 670 O O . LEU A 1 82 ? 15.131 -7.504 -43.481 1.00 92.06 82 LEU A O 1
ATOM 674 N N . GLN A 1 83 ? 12.925 -7.087 -43.593 1.00 89.81 83 GLN A N 1
ATOM 675 C CA . GLN A 1 83 ? 12.977 -6.498 -44.932 1.00 89.81 83 GLN A CA 1
ATOM 676 C C . GLN A 1 83 ? 13.746 -5.175 -44.923 1.00 89.81 83 GLN A C 1
ATOM 678 O O . GLN A 1 83 ? 14.614 -4.977 -45.772 1.00 89.81 83 GLN A O 1
ATOM 683 N N . LEU A 1 84 ? 13.492 -4.318 -43.932 1.00 90.75 84 LEU A N 1
ATOM 684 C CA . LEU A 1 84 ? 14.207 -3.055 -43.759 1.00 90.75 84 LEU A CA 1
ATOM 685 C C . LEU A 1 84 ? 15.710 -3.271 -43.515 1.00 90.75 84 LEU A C 1
ATOM 687 O O . LEU A 1 84 ? 16.549 -2.577 -44.084 1.00 90.75 84 LEU A O 1
ATOM 691 N N . LEU A 1 85 ? 16.076 -4.262 -42.703 1.00 91.00 85 LEU A N 1
ATOM 692 C CA . LEU A 1 85 ? 17.476 -4.611 -42.467 1.00 91.00 85 LEU A CA 1
ATOM 693 C C . LEU A 1 85 ? 18.153 -5.131 -43.741 1.00 91.00 85 LEU A C 1
ATOM 695 O O . LEU A 1 85 ? 19.323 -4.834 -43.987 1.00 91.00 85 LEU A O 1
ATOM 699 N N . ALA A 1 86 ? 17.435 -5.895 -44.568 1.00 89.75 86 ALA A N 1
ATOM 700 C CA . ALA A 1 86 ? 17.951 -6.371 -45.846 1.00 89.75 86 ALA A CA 1
ATOM 701 C C . ALA A 1 86 ? 18.178 -5.222 -46.843 1.00 89.75 86 ALA A C 1
ATOM 703 O O . ALA A 1 86 ? 19.186 -5.234 -47.552 1.00 89.75 86 ALA A O 1
ATOM 704 N N . THR A 1 87 ? 17.290 -4.221 -46.889 1.00 89.81 87 THR A N 1
ATOM 705 C CA . THR A 1 87 ? 17.474 -3.032 -47.738 1.00 89.81 87 THR A CA 1
ATOM 706 C C . THR A 1 87 ? 18.625 -2.165 -47.240 1.00 89.81 87 THR A C 1
ATOM 708 O O . THR A 1 87 ? 19.509 -1.843 -48.028 1.00 89.81 87 THR A O 1
ATOM 711 N N . GLN A 1 88 ? 18.703 -1.898 -45.932 1.00 88.31 88 GLN A N 1
ATOM 712 C CA . GLN A 1 88 ? 19.814 -1.148 -45.330 1.00 88.31 88 GLN A CA 1
ATOM 713 C C . GLN A 1 88 ? 21.168 -1.822 -45.585 1.00 88.31 88 GLN A C 1
ATOM 715 O O . GLN A 1 88 ? 22.145 -1.157 -45.918 1.00 88.31 88 GLN A O 1
ATOM 720 N N . ARG A 1 89 ? 21.244 -3.157 -45.485 1.00 87.38 89 ARG A N 1
ATOM 721 C CA . ARG A 1 89 ? 22.477 -3.894 -45.807 1.00 87.38 89 ARG A CA 1
ATOM 722 C C . ARG A 1 89 ? 22.903 -3.727 -47.263 1.00 87.38 89 ARG A C 1
ATOM 724 O O . ARG A 1 89 ? 24.102 -3.625 -47.513 1.00 87.38 89 ARG A O 1
ATOM 731 N N . LYS A 1 90 ? 21.955 -3.711 -48.206 1.00 86.12 90 LYS A N 1
ATOM 732 C CA . LYS A 1 90 ? 22.257 -3.468 -49.625 1.00 86.12 90 LYS A CA 1
ATOM 733 C C . LYS A 1 90 ? 22.788 -2.053 -49.838 1.00 86.12 90 LYS A C 1
ATOM 735 O O . LYS A 1 90 ? 23.867 -1.909 -50.400 1.00 86.12 90 LYS A O 1
ATOM 740 N N . GLU A 1 91 ? 22.107 -1.047 -49.297 1.00 87.81 91 GLU A N 1
ATOM 741 C CA . GLU A 1 91 ? 22.526 0.357 -49.398 1.00 87.81 91 GLU A CA 1
ATOM 742 C C . GLU A 1 91 ? 23.939 0.583 -48.846 1.00 87.81 91 GLU A C 1
ATOM 744 O O . GLU A 1 91 ? 24.776 1.190 -49.509 1.00 87.81 91 GLU A O 1
ATOM 749 N N . VAL A 1 92 ? 24.246 0.031 -47.667 1.00 87.62 92 VAL A N 1
ATOM 750 C CA . VAL A 1 92 ? 25.592 0.117 -47.076 1.00 87.62 92 VAL A CA 1
ATOM 751 C C . VAL A 1 92 ? 26.633 -0.581 -47.957 1.00 87.62 92 VAL A C 1
ATOM 753 O O . VAL A 1 92 ? 27.737 -0.071 -48.129 1.00 87.62 92 VAL A O 1
ATOM 756 N N . SER A 1 93 ? 26.301 -1.734 -48.547 1.00 84.56 93 SER A N 1
ATOM 757 C CA . SER A 1 93 ? 27.228 -2.442 -49.438 1.00 84.56 93 SER A CA 1
ATOM 758 C C . SER A 1 93 ? 27.515 -1.687 -50.738 1.00 84.56 93 SER A C 1
ATOM 760 O O . SER A 1 93 ? 28.636 -1.759 -51.241 1.00 84.56 93 SER A O 1
ATOM 762 N N . ASP A 1 94 ? 26.538 -0.938 -51.250 1.00 85.62 94 ASP A N 1
ATOM 763 C CA . ASP A 1 94 ? 26.693 -0.117 -52.450 1.00 85.62 94 ASP A CA 1
ATOM 764 C C . ASP A 1 94 ? 27.525 1.143 -52.162 1.00 85.62 94 ASP A C 1
ATOM 766 O O . ASP A 1 94 ? 28.343 1.532 -52.991 1.00 85.62 94 ASP A O 1
ATOM 770 N N . GLN A 1 95 ? 27.413 1.723 -50.959 1.00 79.31 95 GLN A N 1
ATOM 771 C CA . GLN A 1 95 ? 28.250 2.851 -50.516 1.00 79.31 95 GLN A CA 1
ATOM 772 C C . GLN A 1 95 ? 29.729 2.482 -50.330 1.00 79.31 95 GLN A C 1
ATOM 774 O O . GLN A 1 95 ? 30.591 3.325 -50.542 1.00 79.31 95 GLN A O 1
ATOM 779 N N . ILE A 1 96 ? 30.032 1.240 -49.937 1.00 80.25 96 ILE A N 1
ATOM 780 C CA . ILE A 1 96 ? 31.413 0.763 -49.725 1.00 80.25 96 ILE A CA 1
ATOM 781 C C . ILE A 1 96 ? 32.121 0.424 -51.054 1.00 80.25 96 ILE A C 1
ATOM 783 O O . ILE A 1 96 ? 33.344 0.325 -51.092 1.00 80.25 96 ILE A O 1
ATOM 787 N N . LYS A 1 97 ? 31.371 0.214 -52.145 1.00 65.19 97 LYS A N 1
ATOM 788 C CA . LYS A 1 97 ? 31.921 -0.117 -53.474 1.00 65.19 97 LYS A CA 1
ATOM 789 C C . LYS A 1 97 ? 32.313 1.103 -54.322 1.00 65.19 97 LYS A C 1
ATOM 791 O O . LYS A 1 97 ? 32.817 0.901 -55.427 1.00 65.19 97 LYS A O 1
ATOM 796 N N . ILE A 1 98 ? 32.068 2.317 -53.830 1.00 49.09 98 ILE A N 1
ATOM 797 C CA . ILE A 1 98 ? 32.513 3.596 -54.412 1.00 49.09 98 ILE A CA 1
ATOM 798 C C . ILE A 1 98 ? 33.846 3.978 -53.769 1.00 49.09 98 ILE A C 1
ATOM 800 O O . ILE A 1 98 ? 34.747 4.408 -54.521 1.00 49.09 98 ILE A O 1
#

Solvent-accessible surface area (backbone atoms only — not comparable to full-atom values): 6412 Å² total; per-residue (Å²): 136,88,84,78,84,40,58,90,52,78,62,48,76,50,78,53,104,88,47,77,49,75,48,80,42,62,58,72,68,58,75,86,88,74,86,87,78,84,72,93,52,61,66,64,50,51,52,51,54,57,55,47,48,70,69,67,55,70,82,80,69,88,72,82,77,89,51,64,72,57,52,53,51,48,60,57,48,50,57,53,51,52,51,50,52,53,51,51,53,49,55,54,55,57,63,72,74,109

Foldseek 3Di:
DDDDFDWPDPWDWDDDPPDIDTDDTHTPPDDDPDDDDDDPCVVVVVVVVVVVVVVPPPPPPDDDDDCPVVVVVVVVVVVVVVVVVVVVVVVVVVVVVD

pLDDT: mean 85.49, std 9.12, range [49.09, 96.06]